Protein AF-A0A7L9U935-F1 (afdb_monomer_lite)

Secondary structure (DSSP, 8-state):
-TT-HHHHHHHHHHHHHHHHT---S-----EEE--SSSSPPTT-EEE--S-TT--TTSHHHHHHHHHHHHHHHHHHHTSTTHHHHHHHHHHHHTT----

pLDDT: mean 88.38, std 8.78, range [46.25, 97.88]

Radius of gyration: 16.46 Å; chains: 1; bounding box: 35×30×41 Å

Sequence (99 aa):
MYNDLVLQKLLATNQYAWATGFPTGDHEEIKLTLSAECRARTGFTAWFPQNKDAKLWVAEERMQFVKQAAKRFGQLLNSPERPYVEASIRAIAAGGGVA

Structure (mmCIF, N/CA/C/O backbone):
data_AF-A0A7L9U935-F1
#
_entry.id   AF-A0A7L9U935-F1
#
loop_
_atom_site.group_PDB
_atom_site.id
_atom_site.type_symbol
_atom_site.label_atom_id
_atom_site.label_alt_id
_atom_site.label_comp_id
_atom_site.label_asym_id
_atom_site.label_entity_id
_atom_site.label_seq_id
_atom_site.pdbx_PDB_ins_code
_atom_site.Cartn_x
_atom_site.Cartn_y
_atom_site.Cartn_z
_atom_site.occupancy
_atom_site.B_iso_or_equiv
_atom_site.auth_seq_id
_atom_site.auth_comp_id
_atom_site.auth_asym_id
_atom_site.auth_atom_id
_atom_site.pdbx_PDB_model_num
ATOM 1 N N . MET A 1 1 ? 9.430 -13.008 -8.304 1.00 87.56 1 MET A N 1
ATOM 2 C CA . MET A 1 1 ? 8.541 -11.933 -8.795 1.00 87.56 1 MET A CA 1
ATOM 3 C C . MET A 1 1 ? 9.279 -10.599 -8.903 1.00 87.56 1 MET A C 1
ATOM 5 O O . MET A 1 1 ? 9.633 -10.248 -10.010 1.00 87.56 1 MET A O 1
ATOM 9 N N . TYR A 1 2 ? 9.612 -9.889 -7.814 1.00 92.81 2 TYR A N 1
ATOM 10 C CA . TYR A 1 2 ? 10.205 -8.533 -7.899 1.00 92.81 2 TYR A CA 1
ATOM 11 C C . TYR A 1 2 ? 11.632 -8.422 -8.473 1.00 92.81 2 TYR A C 1
ATOM 13 O O . TYR A 1 2 ? 12.068 -7.315 -8.772 1.00 92.81 2 TYR A O 1
ATOM 21 N N . ASN A 1 3 ? 12.341 -9.536 -8.672 1.00 95.62 3 ASN A N 1
ATOM 22 C CA . ASN A 1 3 ? 13.642 -9.559 -9.359 1.00 95.62 3 ASN A CA 1
ATOM 23 C C . ASN A 1 3 ? 13.512 -9.673 -10.890 1.00 95.62 3 ASN A C 1
ATOM 25 O O . ASN A 1 3 ? 14.520 -9.659 -11.587 1.00 95.62 3 ASN A O 1
ATOM 29 N N . ASP A 1 4 ? 12.292 -9.818 -11.414 1.00 97.88 4 ASP A N 1
ATOM 30 C CA . ASP A 1 4 ? 12.038 -9.906 -12.849 1.00 97.88 4 ASP A CA 1
ATOM 31 C C . ASP A 1 4 ? 12.121 -8.518 -13.505 1.00 97.88 4 ASP A C 1
ATOM 33 O O . ASP A 1 4 ? 11.386 -7.601 -13.135 1.00 97.88 4 ASP A O 1
ATOM 37 N N . LEU A 1 5 ? 13.019 -8.356 -14.480 1.00 97.00 5 LEU A N 1
ATOM 38 C CA . LEU A 1 5 ? 13.283 -7.062 -15.119 1.00 97.00 5 LEU A CA 1
ATOM 39 C C . LEU A 1 5 ? 12.101 -6.550 -15.952 1.00 97.00 5 LEU A C 1
ATOM 41 O O . LEU A 1 5 ? 11.903 -5.336 -16.048 1.00 97.00 5 LEU A O 1
ATOM 45 N N . VAL A 1 6 ? 11.308 -7.451 -16.541 1.00 97.62 6 VAL A N 1
ATOM 46 C CA . VAL A 1 6 ? 10.120 -7.073 -17.315 1.00 97.62 6 VAL A CA 1
ATOM 47 C C . VAL A 1 6 ? 9.075 -6.493 -16.369 1.00 97.62 6 VAL A C 1
ATOM 49 O O . VAL A 1 6 ? 8.574 -5.395 -16.609 1.00 97.62 6 VAL A O 1
ATOM 52 N N . LEU A 1 7 ? 8.820 -7.160 -15.244 1.00 96.69 7 LEU A N 1
ATOM 53 C CA . LEU A 1 7 ? 7.919 -6.668 -14.210 1.00 96.69 7 LEU A CA 1
ATOM 54 C C . LEU A 1 7 ? 8.382 -5.324 -13.639 1.00 96.69 7 LEU A C 1
ATOM 56 O O . LEU A 1 7 ? 7.564 -4.423 -13.477 1.00 96.69 7 LEU A O 1
ATOM 60 N N . GLN A 1 8 ? 9.676 -5.161 -13.350 1.00 97.38 8 GLN A N 1
ATOM 61 C CA . GLN A 1 8 ? 10.202 -3.883 -12.857 1.00 97.38 8 GLN A CA 1
ATOM 62 C C . GLN A 1 8 ? 9.937 -2.747 -13.847 1.00 97.38 8 GLN A C 1
ATOM 64 O O . GLN A 1 8 ? 9.477 -1.682 -13.444 1.00 97.38 8 GLN A O 1
ATOM 69 N N . LYS A 1 9 ? 10.162 -2.983 -15.146 1.00 96.56 9 LYS A N 1
ATOM 70 C CA . LYS A 1 9 ? 9.874 -1.994 -16.191 1.00 96.56 9 LYS A CA 1
ATOM 71 C C . LYS A 1 9 ? 8.385 -1.649 -16.251 1.00 96.56 9 LYS A C 1
ATOM 73 O O . LYS A 1 9 ? 8.053 -0.470 -16.295 1.00 96.56 9 LYS A O 1
ATOM 78 N N . LEU A 1 10 ? 7.502 -2.648 -16.203 1.00 95.50 10 LEU A N 1
ATOM 79 C CA . LEU A 1 10 ? 6.050 -2.433 -16.203 1.00 95.50 10 LEU A CA 1
ATOM 80 C C . LEU A 1 10 ? 5.601 -1.598 -14.996 1.00 95.50 10 LEU A C 1
ATOM 82 O O . LEU A 1 10 ? 4.876 -0.618 -15.160 1.00 95.50 10 LEU A O 1
ATOM 86 N N . LEU A 1 11 ? 6.090 -1.929 -13.798 1.00 95.44 11 LEU A N 1
ATOM 87 C CA . LEU A 1 11 ? 5.808 -1.168 -12.580 1.00 95.44 11 LEU A CA 1
ATOM 88 C C . LEU A 1 11 ? 6.337 0.270 -12.671 1.00 95.44 11 LEU A C 1
ATOM 90 O O . LEU A 1 11 ? 5.648 1.197 -12.253 1.00 95.44 11 LEU A O 1
ATOM 94 N N . ALA A 1 12 ? 7.531 0.468 -13.240 1.00 95.56 12 ALA A N 1
ATOM 95 C CA . ALA A 1 12 ? 8.121 1.791 -13.434 1.00 95.56 12 ALA A CA 1
ATOM 96 C C . ALA A 1 12 ? 7.281 2.649 -14.387 1.00 95.56 12 ALA A C 1
ATOM 98 O O . ALA A 1 12 ? 7.005 3.811 -14.102 1.00 95.56 12 ALA A O 1
ATOM 99 N N . THR A 1 13 ? 6.859 2.073 -15.516 1.00 95.31 13 THR A N 1
ATOM 100 C CA . THR A 1 13 ? 6.041 2.767 -16.514 1.00 95.31 13 THR A CA 1
ATOM 101 C C . THR A 1 13 ? 4.667 3.124 -15.956 1.00 95.31 13 THR A C 1
ATOM 103 O O . THR A 1 13 ? 4.237 4.262 -16.130 1.00 95.31 13 THR A O 1
ATOM 106 N N . ASN A 1 14 ? 4.016 2.206 -15.233 1.00 96.00 14 ASN A N 1
ATOM 107 C CA . ASN A 1 14 ? 2.757 2.490 -14.545 1.00 96.00 14 ASN A CA 1
ATOM 108 C C . ASN A 1 14 ? 2.910 3.653 -13.557 1.00 96.00 14 ASN A C 1
ATOM 110 O O . ASN A 1 14 ? 2.136 4.606 -13.590 1.00 96.00 14 ASN A O 1
ATOM 114 N N . GLN A 1 15 ? 3.944 3.598 -12.711 1.00 96.12 15 GLN A N 1
ATOM 115 C CA . GLN A 1 15 ? 4.194 4.617 -11.696 1.00 96.12 15 GLN A CA 1
ATOM 116 C C . GLN A 1 15 ? 4.490 5.987 -12.312 1.00 96.12 15 GLN A C 1
ATOM 118 O O . GLN A 1 15 ? 3.962 6.996 -11.849 1.00 96.12 15 GLN A O 1
ATOM 123 N N . TYR A 1 16 ? 5.311 6.029 -13.362 1.00 96.12 16 TYR A N 1
ATOM 124 C CA . TYR A 1 16 ? 5.583 7.254 -14.105 1.00 96.12 16 TYR A CA 1
ATOM 125 C C . TYR A 1 16 ? 4.293 7.845 -14.675 1.00 96.12 16 TYR A C 1
ATOM 127 O O . TYR A 1 16 ? 4.025 9.030 -14.478 1.00 96.12 16 TYR A O 1
ATOM 135 N N . ALA A 1 17 ? 3.483 7.021 -15.345 1.00 96.06 17 ALA A N 1
ATOM 136 C CA . ALA A 1 17 ? 2.247 7.462 -15.971 1.00 96.06 17 ALA A CA 1
ATOM 137 C C . ALA A 1 17 ? 1.249 8.011 -14.949 1.00 96.06 17 ALA A C 1
ATOM 139 O O . ALA A 1 17 ? 0.799 9.146 -15.092 1.00 96.06 17 ALA A O 1
ATOM 140 N N . TRP A 1 18 ? 1.005 7.271 -13.867 1.00 95.06 18 TRP A N 1
ATOM 141 C CA . TRP A 1 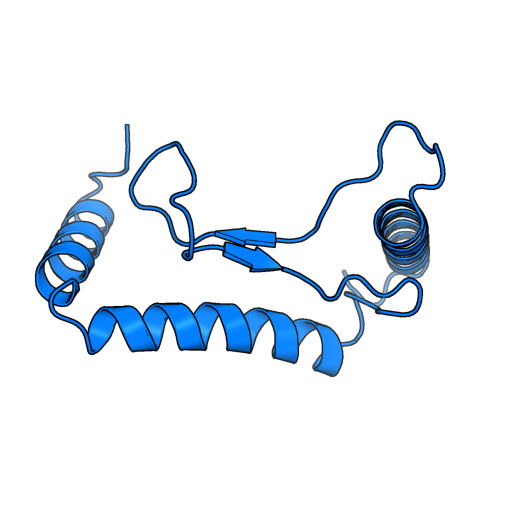18 ? 0.118 7.700 -12.790 1.00 95.06 18 TRP A CA 1
ATOM 142 C C . TRP A 1 18 ? 0.607 8.972 -12.082 1.00 95.06 18 TRP A C 1
ATOM 144 O O . TRP A 1 18 ? -0.169 9.901 -11.860 1.00 95.06 18 TRP A O 1
ATOM 154 N N . ALA A 1 19 ? 1.900 9.066 -11.759 1.00 95.19 19 ALA A N 1
ATOM 155 C CA . ALA A 1 19 ? 2.436 10.217 -11.033 1.00 95.19 19 ALA A CA 1
ATOM 156 C C . ALA A 1 19 ? 2.515 11.497 -11.884 1.00 95.19 19 ALA A C 1
ATOM 158 O O . ALA A 1 19 ? 2.556 12.590 -11.324 1.00 95.19 19 ALA A O 1
ATOM 159 N N . THR A 1 20 ? 2.563 11.379 -13.215 1.00 94.88 20 THR A N 1
ATOM 160 C CA . THR A 1 20 ? 2.681 12.527 -14.136 1.00 94.88 20 THR A CA 1
ATOM 161 C C . THR A 1 20 ? 1.392 12.848 -14.891 1.00 94.88 20 THR A C 1
ATOM 163 O O . THR A 1 20 ? 1.318 13.891 -15.537 1.00 94.88 20 THR A O 1
ATOM 166 N N . GLY A 1 21 ? 0.385 11.972 -14.833 1.00 92.56 21 GLY A N 1
ATOM 167 C CA . GLY A 1 21 ? -0.807 12.061 -15.677 1.00 92.56 21 GLY A CA 1
ATOM 168 C C . GLY A 1 21 ? -0.523 11.769 -17.155 1.00 92.56 21 GLY A C 1
ATOM 169 O O . GLY A 1 21 ? -1.279 12.212 -18.018 1.00 92.56 21 GLY A O 1
ATOM 170 N N . PHE A 1 22 ? 0.571 11.064 -17.473 1.00 93.44 22 PHE A N 1
ATOM 171 C CA . PHE A 1 22 ? 0.895 10.722 -18.856 1.00 93.44 22 PHE A CA 1
ATOM 172 C C . PHE A 1 22 ? -0.177 9.771 -19.424 1.00 93.44 22 PHE A C 1
ATOM 174 O O . PHE A 1 22 ? -0.485 8.752 -18.795 1.00 93.44 22 PHE A O 1
ATOM 181 N N . PRO A 1 23 ? -0.753 10.067 -20.603 1.00 88.62 23 PRO A N 1
ATOM 182 C CA . PRO A 1 23 ? -1.934 9.374 -21.106 1.00 88.62 23 PRO A CA 1
ATOM 183 C C . PRO A 1 23 ? -1.576 8.014 -21.720 1.00 88.62 23 PRO A C 1
ATOM 185 O O . PRO A 1 23 ? -1.549 7.847 -22.936 1.00 88.62 23 PRO A O 1
ATOM 188 N N . THR A 1 24 ? -1.304 7.021 -20.874 1.00 85.25 24 THR A N 1
ATOM 189 C CA . THR A 1 24 ? -1.107 5.623 -21.296 1.00 85.25 24 THR A CA 1
ATOM 190 C C . THR A 1 24 ? -2.411 4.864 -21.531 1.00 85.25 24 THR A C 1
ATOM 192 O O . THR A 1 24 ? -2.365 3.783 -22.101 1.00 85.25 24 THR A O 1
ATOM 195 N N . GLY A 1 25 ? -3.552 5.384 -21.066 1.00 84.50 25 GLY A N 1
ATOM 196 C CA . GLY A 1 25 ? -4.857 4.710 -21.115 1.00 84.50 25 GLY A CA 1
ATOM 197 C C . GLY A 1 25 ? -5.098 3.725 -19.967 1.00 84.50 25 GLY A C 1
ATOM 198 O O . GLY A 1 25 ? -6.195 3.710 -19.426 1.00 84.50 25 GLY A O 1
ATOM 199 N N . ASP A 1 26 ? -4.055 3.007 -19.536 1.00 88.88 26 ASP A N 1
ATOM 200 C CA . ASP A 1 26 ? -4.201 1.854 -18.628 1.00 88.88 26 ASP A CA 1
ATOM 201 C C . ASP A 1 26 ? -3.357 1.955 -17.340 1.00 88.88 26 ASP A C 1
ATOM 203 O O . ASP A 1 26 ? -3.042 0.939 -16.719 1.00 88.88 26 ASP A O 1
ATOM 207 N N . HIS A 1 27 ? -2.890 3.151 -16.955 1.00 92.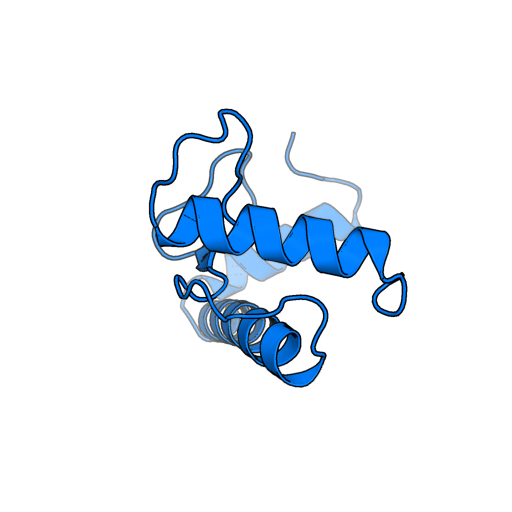31 27 HIS A N 1
ATOM 208 C CA . HIS A 1 27 ? -2.160 3.278 -15.688 1.00 92.31 27 HIS A CA 1
ATOM 209 C C . HIS A 1 27 ? -3.118 3.237 -14.501 1.00 92.31 27 HIS A C 1
ATOM 211 O O . HIS A 1 27 ? -4.183 3.846 -14.527 1.00 92.31 27 HIS A O 1
ATOM 217 N N . GLU A 1 28 ? -2.685 2.581 -13.432 1.00 92.06 28 GLU A N 1
ATOM 218 C CA . GLU A 1 28 ? -3.481 2.396 -12.227 1.00 92.06 28 GLU A CA 1
ATOM 219 C C . GLU A 1 28 ? -2.747 2.895 -10.988 1.00 92.06 28 GLU A C 1
ATOM 221 O O . GLU A 1 28 ? -1.530 2.734 -10.829 1.00 92.06 28 GLU A O 1
ATOM 226 N N . GLU A 1 29 ? -3.515 3.485 -10.076 1.00 91.69 29 GLU A N 1
ATOM 227 C CA . GLU A 1 29 ? -2.997 3.896 -8.779 1.00 91.69 29 GLU A CA 1
ATOM 228 C C . GLU A 1 29 ? -2.782 2.679 -7.870 1.00 91.69 29 GLU A C 1
ATOM 230 O O . GLU A 1 29 ? -3.653 1.819 -7.721 1.00 91.69 29 GLU A O 1
ATOM 235 N N . ILE A 1 30 ? -1.630 2.613 -7.200 1.00 91.19 30 ILE A N 1
ATOM 236 C CA . ILE A 1 30 ? -1.373 1.559 -6.215 1.00 91.19 30 ILE A CA 1
ATOM 237 C C . ILE A 1 30 ? -1.814 2.060 -4.843 1.00 91.19 30 ILE A C 1
ATOM 239 O O . ILE A 1 30 ? -1.237 2.997 -4.284 1.00 91.19 30 ILE A O 1
ATOM 243 N N . LYS A 1 31 ? -2.821 1.403 -4.268 1.00 91.50 31 LYS A N 1
ATOM 244 C CA . LYS A 1 31 ? -3.384 1.751 -2.961 1.00 91.50 31 LYS A CA 1
ATOM 245 C C . LYS A 1 31 ? -3.765 0.517 -2.152 1.00 91.50 31 LYS A C 1
ATOM 247 O O . LYS A 1 31 ? -4.037 -0.548 -2.697 1.00 91.50 31 LYS A O 1
ATOM 252 N N . LEU A 1 32 ? -3.796 0.683 -0.836 1.00 89.06 32 LEU A N 1
ATOM 253 C CA . LEU A 1 32 ? -4.312 -0.286 0.122 1.00 89.06 32 LEU A CA 1
ATOM 254 C C . LEU A 1 32 ? -5.450 0.373 0.887 1.00 89.06 32 LEU A C 1
ATOM 256 O O . LEU A 1 32 ? -5.232 1.353 1.595 1.00 89.06 32 LEU A O 1
ATOM 260 N N . THR A 1 33 ? -6.654 -0.172 0.770 1.00 85.44 33 THR A N 1
ATOM 261 C CA . THR A 1 33 ? -7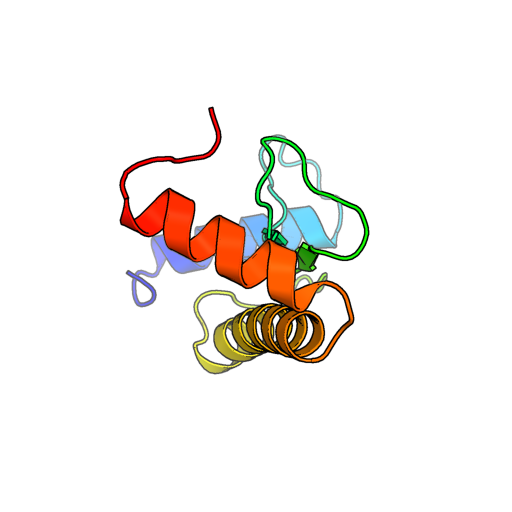.811 0.284 1.540 1.00 85.44 33 THR A CA 1
ATOM 262 C C . THR A 1 33 ? -8.184 -0.775 2.557 1.00 85.44 33 THR A C 1
ATOM 264 O O . THR A 1 33 ? -8.412 -1.928 2.203 1.00 85.44 33 THR A O 1
ATOM 267 N N . LEU A 1 34 ? -8.300 -0.373 3.820 1.00 78.25 34 LEU A N 1
ATOM 268 C CA . LEU A 1 34 ? -8.941 -1.203 4.827 1.00 78.25 34 LEU A CA 1
ATOM 269 C C . LEU A 1 34 ? -10.458 -0.999 4.746 1.00 78.25 34 LEU A C 1
ATOM 271 O O . LEU A 1 34 ? -10.952 0.083 5.054 1.00 78.25 34 LEU A O 1
ATOM 275 N N . SER A 1 35 ? -11.196 -2.027 4.334 1.00 74.88 35 SER A N 1
ATOM 276 C CA . SER A 1 35 ? -12.653 -1.960 4.219 1.00 74.88 35 SER A CA 1
ATOM 277 C C . SER A 1 35 ? -13.311 -3.244 4.713 1.00 74.88 35 SER A C 1
ATOM 279 O O . SER A 1 35 ? -12.814 -4.333 4.443 1.00 74.88 35 SER A O 1
ATOM 281 N N . ALA A 1 36 ? -14.438 -3.098 5.411 1.00 67.88 36 ALA A N 1
ATOM 282 C CA . ALA A 1 36 ? -15.386 -4.176 5.707 1.00 67.88 36 ALA A CA 1
ATOM 283 C C . ALA A 1 36 ? -16.641 -4.087 4.811 1.00 67.88 36 ALA A C 1
ATOM 285 O O . ALA A 1 36 ? -17.625 -4.774 5.045 1.00 67.88 36 ALA A O 1
ATOM 286 N N . GLU A 1 37 ? -16.611 -3.209 3.806 1.00 67.38 37 GLU A N 1
ATOM 287 C CA . GLU A 1 37 ? -17.692 -2.934 2.856 1.00 67.38 37 GLU A CA 1
ATOM 288 C C . GLU A 1 37 ? -17.137 -2.987 1.425 1.00 67.38 37 GLU A C 1
ATOM 290 O O . GLU A 1 37 ? -15.948 -2.736 1.200 1.00 67.38 37 GLU A O 1
ATOM 295 N N . CYS A 1 38 ? -17.992 -3.223 0.427 1.00 73.81 38 CYS A N 1
ATOM 296 C CA . CYS A 1 38 ? -17.587 -3.221 -0.985 1.00 73.81 38 CYS A CA 1
ATOM 297 C C . CYS A 1 38 ? -17.100 -1.848 -1.489 1.00 73.81 38 CYS A C 1
ATOM 299 O O . CYS A 1 38 ? -16.533 -1.757 -2.577 1.00 73.81 38 CYS A O 1
ATOM 301 N N . ARG A 1 39 ? -17.307 -0.769 -0.718 1.00 78.75 39 ARG A N 1
ATOM 302 C CA . ARG A 1 39 ? -16.853 0.585 -1.051 1.00 78.75 39 ARG A CA 1
ATOM 303 C C . ARG A 1 39 ? -15.833 1.096 -0.038 1.00 78.75 39 ARG A C 1
ATOM 305 O O . ARG A 1 39 ? -16.051 1.045 1.167 1.00 78.75 39 ARG A O 1
ATOM 312 N N . ALA A 1 40 ? -14.747 1.671 -0.550 1.00 78.06 40 ALA A N 1
ATOM 313 C CA . ALA A 1 40 ? -13.743 2.347 0.259 1.00 78.06 40 ALA A CA 1
ATOM 314 C C . ALA A 1 40 ? -14.349 3.534 1.027 1.00 78.06 40 ALA A C 1
ATOM 316 O O . ALA A 1 40 ? -14.934 4.439 0.424 1.00 78.06 40 ALA A O 1
ATOM 317 N N . ARG A 1 41 ? -14.159 3.557 2.349 1.00 78.00 41 ARG A N 1
ATOM 318 C CA . ARG A 1 41 ? -14.493 4.713 3.189 1.00 78.00 41 ARG A CA 1
ATOM 319 C C . ARG A 1 41 ? -13.351 5.730 3.192 1.00 78.00 41 ARG A C 1
ATOM 321 O O . ARG A 1 41 ? -12.170 5.370 3.202 1.00 78.00 41 ARG A O 1
ATOM 328 N N . THR A 1 42 ? -13.702 7.013 3.226 1.00 80.56 42 THR A N 1
ATOM 329 C CA . THR A 1 42 ? -12.729 8.110 3.309 1.00 80.56 42 THR A CA 1
ATOM 330 C C . THR A 1 42 ? -11.838 7.947 4.540 1.00 80.56 42 THR A C 1
ATOM 332 O O . THR A 1 42 ? -12.317 7.664 5.635 1.00 80.56 42 THR A O 1
ATOM 335 N N . GLY A 1 43 ? -10.528 8.122 4.360 1.00 79.31 43 GLY A N 1
ATOM 336 C CA . GLY A 1 43 ? -9.550 8.034 5.447 1.00 79.31 43 GLY A CA 1
ATOM 337 C C . GLY A 1 43 ? -9.092 6.615 5.801 1.00 79.31 43 GLY A C 1
ATOM 338 O O . GLY A 1 43 ? -8.332 6.460 6.750 1.00 79.31 43 GLY A O 1
ATOM 339 N N . PHE A 1 44 ? -9.512 5.577 5.074 1.00 79.62 44 PHE A N 1
ATOM 340 C CA . PHE A 1 44 ? -9.049 4.192 5.284 1.00 79.62 44 PHE A CA 1
ATOM 341 C C . PHE A 1 44 ? -8.100 3.683 4.197 1.00 79.62 44 PHE A C 1
ATOM 343 O O . PHE A 1 44 ? -7.678 2.527 4.225 1.00 79.62 44 PHE A O 1
ATOM 350 N N . THR A 1 45 ? -7.759 4.548 3.249 1.00 86.12 45 THR A N 1
ATOM 351 C CA . THR A 1 45 ? -6.848 4.240 2.154 1.00 86.12 45 THR A CA 1
ATOM 352 C C . THR A 1 45 ? -5.454 4.765 2.478 1.00 86.12 45 THR A C 1
ATOM 354 O O . THR A 1 45 ? -5.299 5.877 2.977 1.00 86.12 45 THR A O 1
ATOM 357 N N . ALA A 1 46 ? -4.445 3.947 2.212 1.00 88.19 46 ALA A N 1
ATOM 358 C CA . ALA A 1 46 ? -3.050 4.337 2.105 1.00 88.19 46 ALA A CA 1
ATOM 359 C C . ALA A 1 46 ? -2.644 4.226 0.634 1.00 88.19 46 ALA A C 1
ATOM 361 O O . ALA A 1 46 ? -3.043 3.282 -0.050 1.00 88.19 46 ALA A O 1
ATOM 362 N N . TRP A 1 47 ? -1.841 5.166 0.152 1.00 89.44 47 TRP A N 1
ATOM 363 C CA . TRP A 1 47 ? -1.402 5.214 -1.240 1.00 89.44 47 TRP A CA 1
ATOM 364 C C . TRP A 1 47 ? 0.089 4.944 -1.329 1.00 89.44 47 TRP A C 1
ATOM 366 O O . TRP A 1 47 ? 0.860 5.331 -0.445 1.00 89.44 47 TRP A O 1
ATOM 376 N N . PHE A 1 48 ? 0.501 4.285 -2.407 1.00 92.69 48 PHE A N 1
ATOM 377 C CA . PHE A 1 48 ? 1.899 4.306 -2.793 1.00 92.69 48 PHE A CA 1
ATOM 378 C C . PHE A 1 48 ? 2.275 5.756 -3.159 1.00 92.69 48 PHE A C 1
ATOM 380 O O . PHE A 1 48 ? 1.415 6.494 -3.647 1.00 92.69 48 PHE A O 1
ATOM 387 N N . PRO A 1 49 ? 3.509 6.221 -2.886 1.00 91.50 49 PRO A N 1
ATOM 388 C CA . PRO A 1 49 ? 3.859 7.626 -3.074 1.00 91.50 49 PRO A CA 1
ATOM 389 C C . PRO A 1 49 ? 3.573 8.109 -4.496 1.00 91.50 49 PRO A C 1
ATOM 391 O O . PRO A 1 49 ? 3.986 7.454 -5.450 1.00 91.50 49 PRO A O 1
ATOM 394 N N . GLN A 1 50 ? 2.947 9.280 -4.645 1.00 93.44 50 GLN A N 1
ATOM 395 C CA . GLN A 1 50 ? 2.763 9.948 -5.939 1.00 93.44 50 GLN A CA 1
ATOM 396 C C . GLN A 1 50 ? 4.067 10.599 -6.412 1.00 93.44 50 GLN A C 1
ATOM 398 O O . GLN A 1 50 ? 4.212 11.814 -6.479 1.00 93.44 50 GLN A O 1
ATOM 403 N N . ASN A 1 51 ? 5.057 9.755 -6.685 1.00 94.75 51 ASN A N 1
ATOM 404 C CA . ASN A 1 51 ? 6.377 10.131 -7.159 1.00 94.75 51 ASN A CA 1
ATOM 405 C C . ASN A 1 51 ? 6.746 9.237 -8.346 1.00 94.75 51 ASN A C 1
ATOM 407 O O . ASN A 1 51 ? 6.749 8.012 -8.221 1.00 94.75 51 ASN A O 1
ATOM 411 N N . LYS A 1 52 ? 7.081 9.852 -9.484 1.00 95.25 52 LYS A N 1
ATOM 412 C CA . LYS A 1 52 ? 7.445 9.155 -10.726 1.00 95.25 52 LYS A CA 1
ATOM 413 C C . LYS A 1 52 ? 8.662 8.232 -10.584 1.00 95.25 52 LYS A C 1
ATOM 415 O O . LYS A 1 52 ? 8.801 7.297 -11.362 1.00 95.25 52 LYS A O 1
ATOM 420 N N . ASP A 1 53 ? 9.531 8.505 -9.610 1.00 95.75 53 ASP A N 1
ATOM 421 C CA . ASP A 1 53 ? 10.772 7.765 -9.376 1.00 95.75 53 ASP A CA 1
ATOM 422 C C . ASP A 1 53 ? 10.625 6.692 -8.282 1.00 95.75 53 ASP A C 1
ATOM 424 O O . ASP A 1 53 ? 11.595 5.991 -7.993 1.00 95.75 53 ASP A O 1
ATOM 428 N N . ALA A 1 54 ? 9.434 6.552 -7.679 1.00 95.75 54 ALA A N 1
ATOM 429 C CA . ALA A 1 54 ? 9.163 5.525 -6.676 1.00 95.75 54 ALA A CA 1
ATOM 430 C C . ALA A 1 54 ? 9.112 4.123 -7.306 1.00 95.75 54 ALA A C 1
ATOM 432 O O . ALA A 1 54 ? 8.615 3.925 -8.415 1.00 95.75 54 ALA A O 1
ATOM 433 N N . LYS A 1 55 ? 9.612 3.120 -6.588 1.00 95.69 55 LYS A N 1
ATOM 434 C CA . LYS A 1 55 ? 9.836 1.768 -7.104 1.00 95.69 55 LYS A CA 1
ATOM 435 C C . LYS A 1 55 ? 9.196 0.732 -6.196 1.00 95.69 55 LYS A C 1
ATOM 437 O O . LYS A 1 55 ? 9.763 0.321 -5.188 1.00 95.69 55 LYS A O 1
ATOM 442 N N . LEU A 1 56 ? 8.039 0.211 -6.604 1.00 93.44 56 LEU A N 1
ATOM 443 C CA . LEU A 1 56 ? 7.319 -0.819 -5.838 1.00 93.44 56 LEU A CA 1
ATOM 444 C C . LEU A 1 56 ? 8.137 -2.114 -5.634 1.00 93.44 56 LEU A C 1
ATOM 446 O O . LEU A 1 56 ? 7.921 -2.867 -4.679 1.00 93.44 56 LEU A O 1
ATOM 450 N N . TRP A 1 57 ? 9.073 -2.415 -6.535 1.00 94.94 57 TRP A N 1
ATOM 451 C CA . TRP A 1 57 ? 9.910 -3.609 -6.419 1.00 94.94 57 TRP A CA 1
ATOM 452 C C . TRP A 1 57 ? 11.033 -3.465 -5.386 1.00 94.94 57 TRP A C 1
ATOM 454 O O . TRP A 1 57 ? 11.478 -4.488 -4.861 1.00 94.94 57 TRP A O 1
ATOM 464 N N . VAL A 1 58 ? 11.430 -2.238 -5.028 1.00 96.31 58 VAL A N 1
ATOM 465 C CA . VAL A 1 58 ? 12.394 -1.975 -3.950 1.00 96.31 58 VAL A CA 1
ATOM 466 C C . VAL A 1 58 ? 11.721 -2.278 -2.614 1.00 96.31 58 VAL A C 1
ATOM 468 O O . VAL A 1 58 ? 10.660 -1.740 -2.288 1.00 96.31 58 VAL A O 1
ATOM 471 N N . ALA A 1 59 ? 12.307 -3.201 -1.850 1.00 94.69 59 ALA A N 1
ATOM 472 C CA . ALA A 1 59 ? 11.689 -3.732 -0.640 1.00 94.69 59 ALA A CA 1
ATOM 473 C C . ALA A 1 59 ? 11.467 -2.641 0.411 1.00 94.69 59 ALA A C 1
ATOM 475 O O . ALA A 1 59 ? 10.408 -2.602 1.035 1.00 94.69 59 ALA A O 1
ATOM 476 N N . GLU A 1 60 ? 12.430 -1.739 0.566 1.00 94.44 60 GLU A N 1
ATOM 477 C CA . GLU A 1 60 ? 12.387 -0.629 1.509 1.00 94.44 60 GLU A CA 1
ATOM 478 C C . GLU A 1 60 ? 11.242 0.331 1.173 1.00 94.44 60 GLU A C 1
ATOM 480 O O . GLU A 1 60 ? 10.443 0.659 2.051 1.00 94.44 60 GLU A O 1
ATOM 485 N N . GLU A 1 61 ? 11.105 0.718 -0.097 1.00 93.56 61 GLU A N 1
ATOM 486 C CA . GLU A 1 61 ? 10.038 1.609 -0.569 1.00 93.56 61 GLU A CA 1
ATOM 487 C C . GLU A 1 61 ? 8.655 0.968 -0.411 1.00 93.56 61 GLU A C 1
ATOM 489 O O . GLU A 1 61 ? 7.740 1.568 0.163 1.00 93.56 61 GLU A O 1
ATOM 494 N N . ARG A 1 62 ? 8.509 -0.296 -0.829 1.00 92.50 62 ARG A N 1
ATOM 495 C CA . ARG A 1 62 ? 7.270 -1.062 -0.634 1.00 92.50 62 ARG A CA 1
ATOM 496 C C . ARG A 1 62 ? 6.917 -1.195 0.843 1.00 92.50 62 ARG A C 1
ATOM 498 O O . ARG A 1 62 ? 5.749 -1.097 1.211 1.00 92.50 62 ARG A O 1
ATOM 505 N N . MET A 1 63 ? 7.907 -1.412 1.704 1.00 93.88 63 MET A N 1
ATOM 506 C CA . MET A 1 63 ? 7.670 -1.590 3.131 1.00 93.88 63 MET A CA 1
ATOM 507 C C . MET A 1 63 ? 7.204 -0.295 3.803 1.00 93.88 63 MET A C 1
ATOM 509 O O . MET A 1 63 ? 6.393 -0.362 4.723 1.00 93.88 63 MET A O 1
ATOM 513 N N . GLN A 1 64 ? 7.648 0.881 3.347 1.00 91.50 64 GLN A N 1
ATOM 514 C CA . GLN A 1 64 ? 7.106 2.155 3.841 1.00 91.50 64 GLN A CA 1
ATOM 515 C C . GLN A 1 64 ? 5.607 2.275 3.551 1.00 91.50 64 GLN A C 1
ATOM 517 O O . GLN A 1 64 ? 4.835 2.640 4.435 1.00 91.50 64 GLN A O 1
ATOM 522 N N . PHE A 1 65 ? 5.185 1.908 2.342 1.00 90.44 65 PHE A N 1
ATOM 523 C CA . PHE A 1 65 ? 3.775 1.870 1.959 1.00 90.44 65 PHE A CA 1
ATOM 524 C C . PHE A 1 65 ? 2.961 0.882 2.811 1.00 90.44 65 PHE A C 1
ATOM 526 O O . PHE A 1 65 ? 1.935 1.251 3.384 1.00 90.44 65 PHE A O 1
ATOM 533 N N . VAL A 1 66 ? 3.458 -0.345 2.992 1.00 90.38 66 VAL A N 1
ATOM 534 C CA . VAL A 1 66 ? 2.803 -1.360 3.838 1.00 90.38 66 VAL A CA 1
ATOM 535 C C . VAL A 1 66 ? 2.695 -0.893 5.294 1.00 90.38 66 VAL A C 1
ATOM 537 O O . VAL A 1 66 ? 1.649 -1.048 5.925 1.00 90.38 66 VAL A O 1
ATOM 540 N N . LYS A 1 67 ? 3.746 -0.269 5.835 1.00 92.75 67 LYS A N 1
ATOM 541 C CA . LYS A 1 67 ? 3.754 0.259 7.206 1.00 92.75 67 LYS A CA 1
ATOM 542 C C . LYS A 1 67 ? 2.732 1.375 7.414 1.00 92.75 67 LYS A C 1
ATOM 544 O O . LYS A 1 67 ? 2.177 1.466 8.505 1.00 92.75 67 LYS A O 1
ATOM 549 N N . GLN A 1 68 ? 2.446 2.195 6.403 1.00 89.25 68 GLN 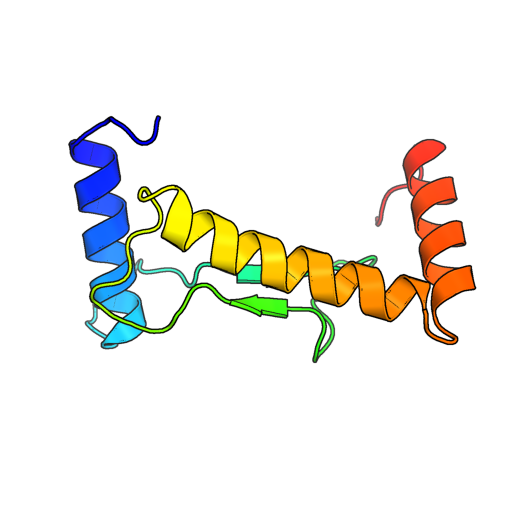A N 1
ATOM 550 C CA . GLN A 1 68 ? 1.386 3.207 6.492 1.00 89.25 68 GLN A CA 1
ATOM 551 C C . GLN A 1 68 ? 0.007 2.558 6.651 1.00 89.25 68 GLN A C 1
ATOM 553 O O . GLN A 1 68 ? -0.747 2.937 7.549 1.00 89.25 68 GLN A O 1
ATOM 558 N N . ALA A 1 69 ? -0.289 1.528 5.853 1.00 86.81 69 ALA A N 1
ATOM 559 C CA . ALA A 1 69 ? -1.524 0.757 5.989 1.00 86.81 69 ALA A CA 1
ATOM 560 C C . ALA A 1 69 ? -1.614 0.063 7.363 1.00 86.81 69 ALA A C 1
ATOM 562 O O . ALA A 1 69 ? -2.632 0.163 8.049 1.00 86.81 69 ALA A O 1
ATOM 563 N N . ALA A 1 70 ? -0.523 -0.562 7.821 1.00 90.12 70 ALA A N 1
ATOM 564 C CA . ALA A 1 70 ? -0.461 -1.200 9.137 1.00 90.12 70 ALA A CA 1
ATOM 565 C C . ALA A 1 70 ? -0.652 -0.196 10.287 1.00 90.12 70 ALA A C 1
ATOM 567 O O . ALA A 1 70 ? -1.379 -0.471 11.241 1.00 90.12 70 ALA A O 1
ATOM 568 N N . LYS A 1 71 ? -0.058 1.001 10.186 1.00 90.75 71 LYS A N 1
ATOM 569 C CA . LYS A 1 71 ? -0.261 2.088 11.152 1.00 90.75 71 LYS A CA 1
ATOM 570 C C . LYS A 1 71 ? -1.730 2.499 11.211 1.00 90.75 71 LYS A C 1
ATOM 572 O O . LYS A 1 71 ? -2.248 2.702 12.306 1.00 90.75 71 LYS A O 1
ATOM 577 N N . ARG A 1 72 ? -2.412 2.588 10.065 1.00 85.38 72 ARG A N 1
ATOM 578 C CA . ARG A 1 72 ? -3.842 2.919 10.019 1.00 85.38 72 ARG A CA 1
ATOM 579 C C . ARG A 1 72 ? -4.696 1.850 10.699 1.00 85.38 72 ARG A C 1
ATOM 581 O O . ARG A 1 72 ? -5.566 2.192 11.495 1.00 85.38 72 ARG A O 1
ATOM 588 N N . PHE A 1 73 ? -4.407 0.575 10.452 1.00 86.94 73 PHE A N 1
ATOM 589 C CA . PHE A 1 73 ? -5.051 -0.528 11.168 1.00 86.94 73 PHE A CA 1
ATOM 590 C C . PHE A 1 73 ? -4.806 -0.443 12.683 1.00 86.94 73 PHE A C 1
ATOM 592 O O . PHE A 1 73 ? -5.745 -0.529 13.471 1.00 86.94 73 PHE A O 1
ATOM 599 N N . GLY A 1 74 ? -3.567 -0.166 13.100 1.00 90.50 74 GLY A N 1
ATOM 600 C CA . GLY A 1 74 ? -3.223 0.046 14.506 1.00 90.50 74 GLY A CA 1
ATOM 601 C C . GLY A 1 74 ? -3.980 1.212 15.150 1.00 90.50 74 GLY A C 1
ATOM 602 O O . GLY A 1 74 ? -4.423 1.093 16.287 1.00 90.50 74 GLY A O 1
ATOM 603 N N . GLN A 1 75 ? -4.191 2.320 14.434 1.00 88.88 75 GLN A N 1
ATOM 604 C CA . GLN A 1 75 ? -5.015 3.431 14.927 1.00 88.88 75 GLN A CA 1
ATOM 605 C C . GLN A 1 75 ? -6.459 2.998 15.181 1.00 88.88 75 GLN A C 1
ATOM 607 O O . GLN A 1 75 ? -7.027 3.371 16.200 1.00 88.88 75 GLN A O 1
ATOM 612 N N . LEU A 1 76 ? -7.030 2.177 14.298 1.00 85.69 76 LEU A N 1
ATOM 613 C CA . LEU A 1 76 ? -8.406 1.701 14.445 1.00 85.69 76 LEU A CA 1
ATOM 614 C C . LEU A 1 76 ? -8.580 0.787 15.655 1.00 85.69 76 LEU A C 1
ATOM 616 O O . LEU A 1 76 ? -9.546 0.920 16.402 1.00 85.69 76 LEU A O 1
ATOM 620 N N . LEU A 1 77 ? -7.598 -0.076 15.911 1.00 89.38 77 LEU A N 1
ATOM 621 C CA . LEU A 1 77 ? -7.579 -0.903 17.117 1.00 89.38 77 LEU A CA 1
ATOM 622 C C . LEU A 1 77 ? -7.459 -0.087 18.414 1.00 89.38 77 LEU A C 1
ATOM 624 O O . LEU A 1 77 ? -7.837 -0.582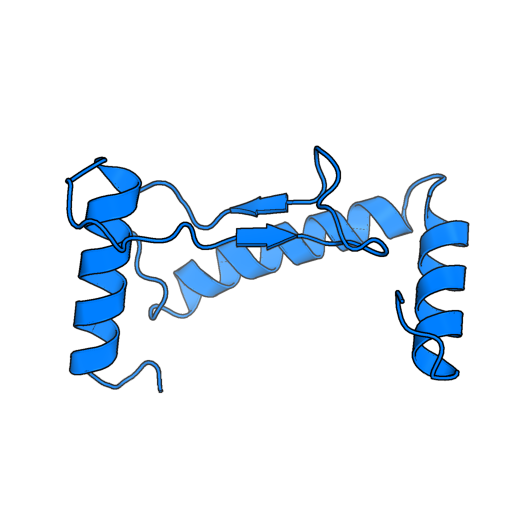 19.471 1.00 89.38 77 LEU A O 1
ATOM 628 N N . ASN A 1 78 ? -6.948 1.144 18.349 1.00 92.62 78 ASN A N 1
ATOM 629 C CA . ASN A 1 78 ? -6.789 2.044 19.497 1.00 92.62 78 ASN A CA 1
ATOM 630 C C . ASN A 1 78 ? -7.836 3.172 19.526 1.00 92.62 78 ASN A C 1
ATOM 632 O O . ASN A 1 78 ? -7.647 4.179 20.204 1.00 92.62 78 ASN A O 1
ATOM 636 N N . SER A 1 79 ? -8.931 3.014 18.786 1.00 88.56 79 SER A N 1
ATOM 637 C CA . SER A 1 79 ? -10.013 3.995 18.665 1.00 88.56 79 SER A CA 1
ATOM 638 C C . SER A 1 79 ? -11.355 3.393 19.110 1.00 88.56 79 SER A C 1
ATOM 640 O O . SER A 1 79 ? -11.438 2.171 19.285 1.00 88.56 79 SER A O 1
ATOM 642 N N . PRO A 1 80 ? -12.416 4.202 19.301 1.00 90.19 80 PRO A N 1
ATOM 643 C CA . PRO A 1 80 ? -13.767 3.702 19.588 1.00 90.19 80 PRO A CA 1
ATOM 644 C C . PRO A 1 80 ? -14.299 2.683 18.565 1.00 90.19 80 PRO A C 1
ATOM 646 O O . PRO A 1 80 ? -15.242 1.953 18.854 1.00 90.19 80 PRO A O 1
ATOM 649 N N . GLU A 1 81 ? -13.684 2.602 17.386 1.00 85.12 81 GLU A N 1
ATOM 650 C CA . GLU A 1 81 ? -14.010 1.685 16.303 1.00 85.12 81 GLU A CA 1
ATOM 651 C C . GLU A 1 81 ? -13.585 0.233 16.578 1.00 85.12 81 GLU A C 1
ATOM 653 O O . GLU A 1 81 ? -14.056 -0.685 15.900 1.00 85.12 81 GLU A O 1
ATOM 658 N N . ARG A 1 82 ? -12.726 -0.006 17.580 1.00 90.06 82 ARG A N 1
ATOM 659 C CA . ARG A 1 82 ? -12.186 -1.332 17.918 1.00 90.06 82 ARG A CA 1
ATOM 660 C C . ARG A 1 82 ? -13.245 -2.447 17.994 1.00 90.06 82 ARG A C 1
ATOM 662 O O . ARG A 1 82 ? -12.996 -3.493 17.393 1.00 90.06 82 ARG A O 1
ATOM 669 N N . PRO A 1 83 ? -14.414 -2.283 18.650 1.00 90.75 83 PRO A N 1
ATOM 670 C CA . PRO A 1 83 ? -15.417 -3.348 18.724 1.00 90.75 83 PRO A CA 1
ATOM 671 C C . PRO A 1 83 ? -15.939 -3.774 17.346 1.00 90.75 83 PRO A C 1
ATOM 673 O O . PRO A 1 83 ? -16.164 -4.960 17.116 1.00 90.75 83 PRO A O 1
ATOM 676 N N . TYR A 1 84 ? -16.077 -2.833 16.406 1.00 85.25 84 TYR A N 1
ATOM 677 C CA . TYR A 1 84 ? -16.506 -3.128 15.036 1.00 85.25 84 TYR A CA 1
ATOM 678 C C . TYR A 1 84 ? -15.418 -3.858 14.245 1.00 85.25 84 TYR A C 1
ATOM 680 O O . TYR A 1 84 ? -15.721 -4.768 13.471 1.00 85.25 84 TYR A O 1
ATOM 688 N N . VAL A 1 85 ? -14.147 -3.500 14.464 1.00 85.38 85 VAL A N 1
ATOM 689 C CA . VAL A 1 85 ? -13.003 -4.208 13.869 1.00 85.38 85 VAL A CA 1
ATOM 690 C C . VAL A 1 85 ? -12.938 -5.647 14.386 1.00 85.38 85 VAL A C 1
ATOM 692 O O . VAL A 1 85 ? -12.842 -6.577 13.589 1.00 85.38 85 VAL A O 1
ATOM 695 N N . GLU A 1 86 ? -13.049 -5.855 15.700 1.00 90.12 86 GLU A N 1
ATOM 696 C CA . GLU A 1 86 ? -13.057 -7.195 16.301 1.00 90.12 86 GLU A CA 1
ATOM 697 C C . GLU A 1 86 ? -14.250 -8.033 15.822 1.00 90.12 86 GLU A C 1
ATOM 699 O O . GLU A 1 86 ? -14.077 -9.205 15.483 1.00 90.12 86 GLU A O 1
ATOM 704 N N . ALA A 1 87 ? -15.446 -7.439 15.743 1.00 88.00 87 ALA A N 1
ATOM 705 C CA . ALA A 1 87 ? -16.629 -8.102 15.201 1.00 88.00 87 ALA A CA 1
ATOM 706 C C . ALA A 1 87 ? -16.428 -8.517 13.735 1.00 88.00 87 ALA A C 1
ATOM 708 O O . ALA A 1 87 ? -16.729 -9.655 13.381 1.00 88.00 87 ALA A O 1
ATOM 709 N N . SER A 1 88 ? -15.848 -7.637 12.911 1.00 83.94 88 SER A N 1
ATOM 710 C CA . SER A 1 88 ? -15.545 -7.929 11.503 1.00 83.94 88 SER A CA 1
ATOM 711 C C . SER A 1 88 ? -14.546 -9.081 11.364 1.00 83.94 88 SER A C 1
ATOM 713 O O . SER A 1 88 ? -14.763 -9.993 10.573 1.00 83.94 88 SER A O 1
ATOM 715 N N . ILE A 1 89 ? -13.478 -9.097 12.173 1.00 86.50 89 ILE A N 1
ATOM 716 C CA . ILE A 1 89 ? -12.488 -10.187 12.170 1.00 86.50 89 ILE A CA 1
ATOM 717 C C . ILE A 1 89 ? -13.136 -11.518 12.571 1.00 86.50 89 ILE A C 1
ATOM 719 O O . ILE A 1 89 ? -12.881 -12.537 11.931 1.00 86.50 89 ILE A O 1
ATOM 723 N N . ARG A 1 90 ? -13.991 -11.523 13.604 1.00 90.25 90 ARG A N 1
ATOM 724 C CA . ARG A 1 90 ? -14.719 -12.730 14.034 1.00 90.25 90 ARG A CA 1
ATOM 725 C C . ARG A 1 90 ? -15.679 -13.233 12.958 1.00 90.25 90 ARG A C 1
ATOM 727 O O . ARG A 1 90 ? -15.734 -14.438 12.737 1.00 90.25 90 ARG A O 1
ATOM 734 N N . ALA A 1 91 ? -16.398 -12.334 12.285 1.00 86.19 91 ALA A N 1
ATOM 735 C CA . ALA A 1 91 ? -17.287 -12.687 11.181 1.00 86.19 91 ALA A CA 1
ATOM 736 C C . ALA A 1 91 ? -16.509 -13.349 10.034 1.00 86.19 91 ALA A C 1
ATOM 738 O O . ALA A 1 91 ? -16.850 -14.463 9.637 1.00 86.19 91 ALA A O 1
ATOM 739 N N . ILE A 1 92 ? -15.402 -12.733 9.597 1.00 83.62 92 ILE A N 1
ATOM 740 C CA . ILE A 1 92 ? -14.526 -13.276 8.547 1.00 83.62 92 ILE A CA 1
ATOM 741 C C . ILE A 1 92 ? -13.987 -14.655 8.946 1.00 83.62 92 ILE A C 1
ATOM 743 O O . ILE A 1 92 ? -14.034 -15.589 8.149 1.00 83.62 92 ILE A O 1
ATOM 747 N N . ALA A 1 93 ? -13.513 -14.810 10.187 1.00 86.75 93 ALA A N 1
ATOM 748 C CA . ALA A 1 93 ? -12.995 -16.082 10.693 1.00 86.75 93 ALA A CA 1
ATOM 749 C C . ALA A 1 93 ? -14.059 -17.195 10.733 1.00 86.75 93 ALA A C 1
ATOM 751 O O . ALA A 1 93 ? -13.724 -18.366 10.576 1.00 86.75 93 ALA A O 1
ATOM 752 N N . ALA A 1 94 ? -15.334 -16.839 10.905 1.00 90.50 94 ALA A N 1
ATOM 753 C CA . ALA A 1 94 ? -16.464 -17.765 10.851 1.00 90.50 94 ALA A CA 1
ATOM 754 C C . ALA A 1 94 ? -16.936 -18.079 9.414 1.00 90.50 94 ALA A C 1
ATOM 756 O O . ALA A 1 94 ? -17.947 -18.756 9.239 1.00 90.50 94 ALA A O 1
ATOM 757 N N . GLY A 1 95 ? -16.240 -17.583 8.385 1.00 83.19 95 GLY A N 1
ATOM 758 C CA . GLY A 1 95 ? -16.636 -17.723 6.980 1.00 83.19 95 GLY A CA 1
ATOM 759 C C . GLY A 1 95 ? -17.675 -16.694 6.517 1.00 83.19 95 GLY A C 1
ATOM 760 O O . GLY A 1 95 ? -18.093 -16.728 5.363 1.00 83.19 95 GLY A O 1
ATOM 761 N N . GLY A 1 96 ? -18.073 -15.763 7.388 1.00 70.38 96 GLY A N 1
ATOM 762 C CA . GLY A 1 96 ? -18.906 -14.611 7.055 1.00 70.38 96 GLY A CA 1
ATOM 763 C C . GLY A 1 96 ? -18.048 -13.476 6.505 1.00 70.38 96 GLY A C 1
ATOM 764 O O . GLY A 1 96 ? -17.540 -12.646 7.254 1.00 70.38 96 GLY A O 1
ATOM 765 N N . GLY A 1 97 ? -17.848 -13.457 5.191 1.00 65.31 97 GLY A N 1
ATOM 766 C CA . GLY A 1 97 ? -17.248 -12.321 4.494 1.00 65.31 97 GLY A CA 1
ATOM 767 C C . GLY A 1 97 ? -18.262 -11.215 4.202 1.00 65.31 97 GLY A C 1
ATOM 768 O O . GLY A 1 97 ? -19.469 -11.396 4.359 1.00 65.31 97 GLY A O 1
ATOM 769 N N . VAL A 1 98 ? -17.755 -10.072 3.742 1.00 55.88 98 VAL A N 1
ATOM 770 C CA . VAL A 1 98 ? -18.571 -9.018 3.126 1.00 55.88 98 VAL A CA 1
ATOM 771 C C . 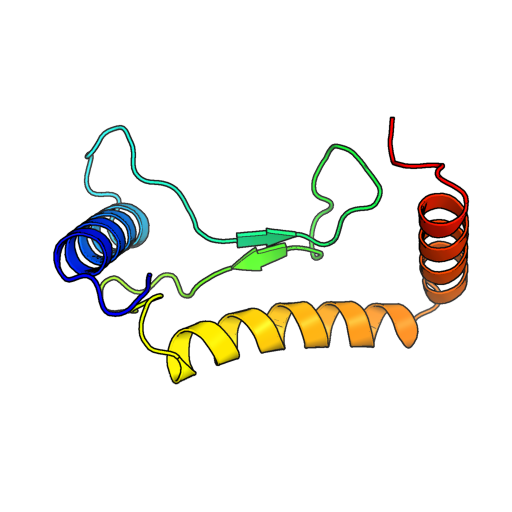VAL A 1 98 ? -19.246 -9.623 1.888 1.00 55.88 98 VAL A C 1
ATOM 773 O O . VAL A 1 98 ? -18.540 -10.081 0.989 1.00 55.88 98 VAL A O 1
ATOM 776 N N . ALA A 1 99 ? -20.579 -9.688 1.887 1.00 46.25 99 ALA A N 1
ATOM 777 C CA . ALA A 1 99 ? -21.375 -9.984 0.696 1.00 46.25 99 ALA A CA 1
ATOM 778 C C . ALA A 1 99 ? -21.512 -8.732 -0.178 1.00 46.25 99 ALA A C 1
ATOM 780 O O . ALA A 1 99 ? -21.596 -7.626 0.408 1.00 46.25 99 ALA A O 1
#

Organism: NCBI:txid2769491

InterPro domains:
  IPR019658 Protein of unknown function DUF2515 [PF10720] (1-95)

Foldseek 3Di:
DLVDPVVQVVQLVLLLCQLPVPPPVDRDWDKDFDDQEPDGDPPRIQGQDSDSPQTCSPPVSVVVSVVVNVVSVVVCCVDPNVVVVVVSVVCVVVVNGHD